Protein AF-A0A3D5I311-F1 (afdb_monomer)

Nearest PDB structures (foldseek):
  2cz8-assembly1_D  TM=6.555E-01  e=3.063E-01  Thermus thermophilus HB8
  2ux9-assembly1_C  TM=5.986E-01  e=2.225E-01  Thermus thermophilus HB8
  6r1e-assembly1_A  TM=6.465E-01  e=4.790E-01  Streptomyces coelicolor A3(2)
  2v19-assembly1_D  TM=6.090E-01  e=4.494E-01  Thermus thermophilus HB8

Solvent-accessible surface area (backbone atoms only — not comparable to full-atom values): 9498 Å² total; per-residue (Å²): 136,90,81,89,81,79,88,78,97,78,77,86,89,84,76,91,75,79,80,78,75,77,78,76,80,64,84,80,74,76,77,74,81,70,71,85,73,78,75,75,76,46,91,78,14,82,74,40,45,77,44,55,71,67,61,37,58,76,50,62,36,44,79,74,50,77,48,76,48,76,44,71,50,55,69,71,46,46,52,43,51,50,24,36,52,35,39,76,71,66,29,51,34,30,25,82,75,43,78,41,78,53,59,38,101,91,40,68,42,28,35,39,40,31,30,37,30,21,39,56,60,84,70,91,69,70,81,83,72,76,82,73,86,77,83,81,85,86,82,90,81,90,79,132

Radius of gyration: 29.09 Å; Cα contacts (8 Å, |Δi|>4): 169; chains: 1; bounding box: 53×120×39 Å

Secondary structure (DSSP, 8-state):
--------------------------------------PPPPTTTTT-EE--HHHHHHTTPEEEEEEEEEESS-HHHHHHHHHHHHHHTT-SEEEEEEEEE--BTTBTT-EEEEEEEEE-----S-------------------

Structure (mmCIF, N/CA/C/O backbone):
data_AF-A0A3D5I311-F1
#
_entry.id   AF-A0A3D5I311-F1
#
loop_
_atom_site.group_PDB
_atom_site.id
_atom_site.type_symbol
_atom_site.label_atom_id
_atom_site.label_alt_id
_atom_site.label_comp_id
_atom_site.label_asym_id
_atom_site.label_entity_id
_atom_site.label_seq_id
_atom_site.pdbx_PDB_ins_code
_atom_site.Cartn_x
_atom_site.Cartn_y
_atom_site.Cartn_z
_atom_site.occupancy
_atom_site.B_iso_or_equiv
_atom_site.auth_seq_id
_atom_site.auth_comp_id
_atom_site.auth_asym_id
_atom_site.auth_atom_id
_atom_site.pdbx_PDB_model_num
ATOM 1 N N . MET A 1 1 ? 9.560 -58.077 -1.252 1.00 37.25 1 MET A N 1
ATOM 2 C CA . MET A 1 1 ? 10.711 -58.638 -0.512 1.00 37.25 1 MET A CA 1
ATOM 3 C C . MET A 1 1 ? 10.864 -57.857 0.783 1.00 37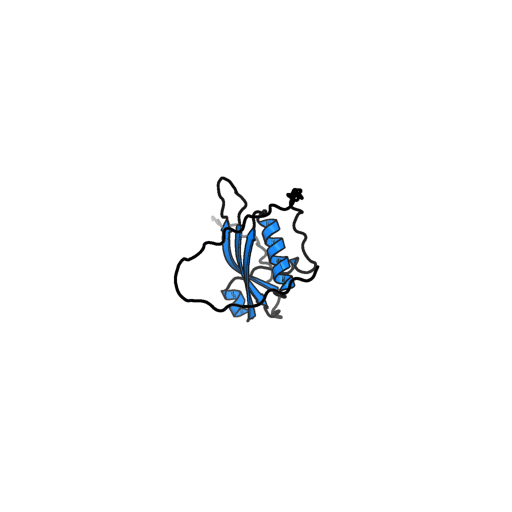.25 1 MET A C 1
ATOM 5 O O . MET A 1 1 ? 11.013 -56.646 0.725 1.00 37.25 1 MET A O 1
ATOM 9 N N . ARG A 1 2 ? 10.707 -58.522 1.931 1.00 37.66 2 ARG A N 1
ATOM 10 C CA . ARG A 1 2 ? 10.912 -57.944 3.266 1.00 37.66 2 ARG A CA 1
ATOM 11 C C . ARG A 1 2 ? 12.385 -58.108 3.625 1.00 37.66 2 ARG A C 1
ATOM 13 O O . ARG A 1 2 ? 12.865 -59.234 3.577 1.00 37.66 2 ARG A O 1
ATOM 20 N N . ILE A 1 3 ? 13.067 -57.031 3.998 1.00 46.50 3 ILE A N 1
ATOM 21 C CA . ILE A 1 3 ? 14.369 -57.115 4.663 1.00 46.50 3 ILE A CA 1
ATOM 22 C C . ILE A 1 3 ? 14.286 -56.238 5.908 1.00 46.50 3 ILE A C 1
ATOM 24 O O . ILE A 1 3 ? 14.269 -55.014 5.837 1.00 46.50 3 ILE A O 1
ATOM 28 N N . VAL A 1 4 ? 14.151 -56.917 7.042 1.00 45.00 4 VAL A N 1
ATOM 29 C CA . VAL A 1 4 ? 14.478 -56.410 8.371 1.00 45.00 4 VAL A CA 1
ATOM 30 C C . VAL A 1 4 ? 15.994 -56.533 8.489 1.00 45.00 4 VAL A C 1
ATOM 32 O O . VAL A 1 4 ? 16.507 -57.632 8.291 1.00 45.00 4 VAL A O 1
ATOM 35 N N . LEU A 1 5 ? 16.706 -55.455 8.820 1.00 48.00 5 LEU A N 1
ATOM 36 C CA . LEU A 1 5 ? 18.062 -55.574 9.349 1.00 48.00 5 LEU A CA 1
ATOM 37 C C . LEU A 1 5 ? 18.176 -54.758 10.633 1.00 48.00 5 LEU A C 1
ATOM 39 O O . LEU A 1 5 ? 17.943 -53.552 10.667 1.00 48.00 5 LEU A O 1
ATOM 43 N N . ALA A 1 6 ? 18.446 -55.503 11.694 1.00 45.69 6 ALA A N 1
ATOM 44 C CA . ALA A 1 6 ? 18.582 -55.058 13.058 1.00 45.69 6 ALA A CA 1
ATOM 45 C C . ALA A 1 6 ? 19.927 -54.358 13.292 1.00 45.69 6 ALA A C 1
ATOM 47 O O . ALA A 1 6 ? 20.931 -54.764 12.722 1.00 45.69 6 ALA A O 1
ATOM 48 N N . GLY A 1 7 ? 19.897 -53.376 14.197 1.00 44.91 7 GLY A N 1
ATOM 49 C CA . GLY A 1 7 ? 20.920 -53.089 15.207 1.00 44.91 7 GLY A CA 1
ATOM 50 C C . GLY A 1 7 ? 22.334 -52.719 14.753 1.00 44.91 7 GLY A C 1
ATOM 51 O O . GLY A 1 7 ? 23.030 -53.516 14.146 1.00 44.91 7 GLY A O 1
ATOM 52 N N . LEU A 1 8 ? 22.828 -51.576 15.236 1.00 49.62 8 LEU A N 1
ATOM 53 C CA . LEU A 1 8 ? 23.858 -51.559 16.288 1.00 49.62 8 LEU A CA 1
ATOM 54 C C . LEU A 1 8 ? 24.228 -50.118 16.656 1.00 49.62 8 LEU A C 1
ATOM 56 O O . LEU A 1 8 ? 24.684 -49.340 15.824 1.00 49.62 8 LEU A O 1
ATOM 60 N N . LEU A 1 9 ? 24.055 -49.794 17.940 1.00 49.88 9 LEU A N 1
ATOM 61 C CA . LEU A 1 9 ? 24.793 -48.722 18.597 1.00 49.88 9 LEU A CA 1
ATOM 62 C C . LEU A 1 9 ? 26.287 -49.082 18.608 1.00 49.88 9 LEU A C 1
ATOM 64 O O . LEU A 1 9 ? 26.685 -49.995 19.320 1.00 49.88 9 LEU A O 1
ATOM 68 N N . PHE A 1 10 ? 27.085 -48.321 17.872 1.00 50.47 10 PHE A N 1
ATOM 69 C CA . PHE A 1 10 ? 28.515 -48.044 18.056 1.00 50.47 10 PHE A CA 1
ATOM 70 C C . PHE A 1 10 ? 28.693 -46.695 17.346 1.00 50.47 10 PHE A C 1
ATOM 72 O O . PHE A 1 10 ? 28.194 -46.521 16.245 1.00 50.47 10 PHE A O 1
ATOM 79 N N . GLY A 1 11 ? 29.274 -45.636 17.877 1.00 45.12 11 GLY A N 1
ATOM 80 C CA . GLY A 1 11 ? 30.348 -45.465 18.834 1.00 45.12 11 GLY A CA 1
ATOM 81 C C . GLY A 1 11 ? 30.926 -44.087 18.485 1.00 45.12 11 GLY A C 1
ATOM 82 O O . GLY A 1 11 ? 30.891 -43.664 17.330 1.00 45.12 11 GLY A O 1
ATOM 83 N N . LEU A 1 12 ? 31.351 -43.340 19.495 1.00 48.84 12 LEU A N 1
ATOM 84 C CA . LEU A 1 12 ? 31.893 -41.993 19.363 1.00 48.84 12 LEU A CA 1
ATOM 85 C C . LEU A 1 12 ? 33.074 -41.894 18.374 1.00 48.84 12 L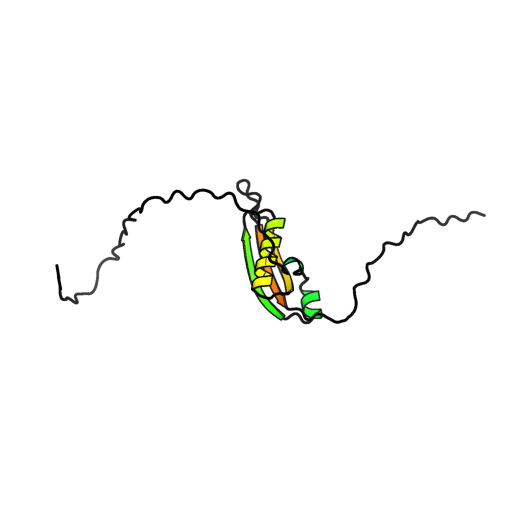EU A C 1
ATOM 87 O O . LEU A 1 12 ? 33.893 -42.801 18.294 1.00 48.84 12 LEU A O 1
ATOM 91 N N . LEU A 1 13 ? 33.201 -40.696 17.784 1.00 48.56 13 LEU A N 1
ATOM 92 C CA . LEU A 1 13 ? 34.406 -40.097 17.189 1.00 48.56 13 LEU A CA 1
ATOM 93 C C . LEU A 1 13 ? 34.878 -40.685 15.851 1.00 48.56 13 LEU A C 1
ATOM 95 O O . LEU A 1 13 ? 35.616 -41.660 15.806 1.00 48.56 13 LEU A O 1
ATOM 99 N N . THR A 1 14 ? 34.552 -39.991 14.758 1.00 48.12 14 THR A N 1
ATOM 100 C CA . THR A 1 14 ? 35.505 -39.382 13.800 1.00 48.12 14 THR A CA 1
ATOM 101 C C . THR A 1 14 ? 34.769 -38.999 12.511 1.00 48.12 14 THR A C 1
ATOM 103 O O . THR A 1 14 ? 34.091 -39.814 11.899 1.00 48.12 14 THR A O 1
ATOM 106 N N . GLY A 1 15 ? 34.927 -37.742 12.087 1.00 45.78 15 GLY A N 1
ATOM 107 C CA . GLY A 1 15 ? 34.565 -37.283 10.745 1.00 45.78 15 GLY A CA 1
ATOM 108 C C . GLY A 1 15 ? 33.158 -36.699 10.610 1.00 45.78 15 GLY A C 1
ATOM 109 O O . GLY A 1 15 ? 32.163 -37.415 10.588 1.00 45.78 15 GLY A O 1
ATOM 110 N N . CYS A 1 16 ? 33.085 -35.380 10.407 1.00 48.22 16 CYS A N 1
ATOM 111 C CA . CYS A 1 16 ? 32.001 -34.786 9.627 1.00 48.22 16 CYS A CA 1
ATOM 112 C C . CYS A 1 16 ? 32.040 -35.410 8.225 1.00 48.22 16 CYS A C 1
ATOM 114 O O . CYS A 1 16 ? 32.754 -34.927 7.349 1.00 48.22 16 CYS A O 1
ATOM 116 N N . GLN A 1 17 ? 31.302 -36.497 8.015 1.00 54.28 17 GLN A N 1
ATOM 117 C CA . GLN A 1 17 ? 30.993 -36.970 6.674 1.00 54.28 17 GLN A CA 1
ATOM 118 C C . GLN A 1 17 ? 30.030 -35.952 6.062 1.00 54.28 17 GLN A C 1
ATOM 120 O O . GLN A 1 17 ? 28.872 -35.842 6.465 1.00 54.28 17 GLN A O 1
ATOM 125 N N . VAL A 1 18 ? 30.535 -35.164 5.117 1.00 48.53 18 VAL A N 1
ATOM 126 C CA . VAL A 1 18 ? 29.702 -34.364 4.224 1.00 48.53 18 VAL A CA 1
ATOM 127 C C . VAL A 1 18 ? 28.930 -35.368 3.377 1.00 48.53 18 VAL A C 1
ATOM 129 O O . VAL A 1 18 ? 29.501 -36.025 2.510 1.00 48.53 18 VAL A O 1
ATOM 132 N N . ILE A 1 19 ? 27.643 -35.546 3.666 1.00 49.84 19 ILE A N 1
ATOM 133 C CA . ILE A 1 19 ? 26.766 -36.337 2.808 1.00 49.84 19 ILE A CA 1
ATOM 134 C C . ILE A 1 19 ? 26.594 -35.525 1.525 1.00 49.84 19 ILE A C 1
ATOM 136 O O . ILE A 1 19 ? 25.869 -34.531 1.493 1.00 49.84 19 ILE A O 1
ATOM 140 N N . LEU A 1 20 ? 27.312 -35.932 0.482 1.00 37.66 20 LEU A N 1
ATOM 141 C CA . LEU A 1 20 ? 27.111 -35.457 -0.877 1.00 37.66 20 LEU A CA 1
ATOM 142 C C . LEU A 1 20 ? 25.787 -36.063 -1.356 1.00 37.66 20 LEU A C 1
ATOM 144 O O . LEU A 1 20 ? 25.734 -37.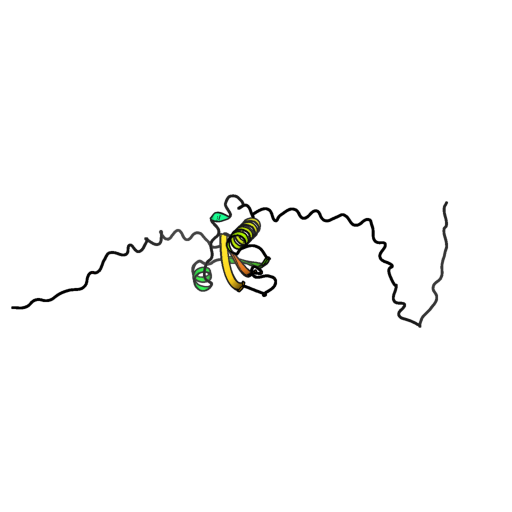202 -1.811 1.00 37.66 20 LEU A O 1
ATOM 148 N N . LEU A 1 21 ? 24.691 -35.330 -1.155 1.00 47.81 21 LEU A N 1
ATOM 149 C CA . LEU A 1 21 ? 23.434 -35.612 -1.836 1.00 47.81 21 LEU A CA 1
ATOM 150 C C . LEU A 1 21 ? 23.678 -35.333 -3.320 1.00 47.81 21 LEU A C 1
ATOM 152 O O . LEU A 1 21 ? 23.672 -34.183 -3.750 1.00 47.81 21 LEU A O 1
ATOM 156 N N . GLU A 1 22 ? 23.952 -36.388 -4.089 1.00 45.28 22 GLU A N 1
ATOM 157 C CA . GLU A 1 22 ? 23.817 -36.345 -5.540 1.00 45.28 22 GLU A CA 1
ATOM 158 C C . GLU A 1 22 ? 22.382 -35.917 -5.850 1.00 45.28 22 GLU A C 1
ATOM 160 O O . GLU A 1 22 ? 21.423 -36.663 -5.626 1.00 45.28 22 GLU A O 1
ATOM 165 N N . ASP A 1 23 ? 22.248 -34.681 -6.325 1.00 43.44 23 ASP A N 1
ATOM 166 C CA . ASP A 1 23 ? 21.013 -34.151 -6.873 1.00 43.44 23 ASP A CA 1
ATOM 167 C C . ASP A 1 23 ? 20.622 -35.056 -8.041 1.00 43.44 23 ASP A C 1
ATOM 169 O O . ASP A 1 23 ? 21.164 -34.981 -9.148 1.00 43.44 23 ASP A O 1
ATOM 173 N N . ARG A 1 24 ? 19.677 -35.964 -7.791 1.00 43.53 24 ARG A N 1
ATOM 174 C CA . ARG A 1 24 ? 18.932 -36.609 -8.862 1.00 43.53 24 ARG A CA 1
ATOM 175 C C . ARG A 1 24 ? 18.143 -35.503 -9.541 1.00 43.53 24 ARG A C 1
ATOM 177 O O . ARG A 1 24 ? 17.031 -35.187 -9.123 1.00 43.53 24 ARG A O 1
ATOM 184 N N . VAL A 1 25 ? 18.744 -34.923 -10.577 1.00 47.81 25 VAL A N 1
ATOM 185 C CA . VAL A 1 25 ? 18.098 -34.027 -11.531 1.00 47.81 25 VAL A CA 1
ATOM 186 C C . VAL A 1 25 ? 16.921 -34.795 -12.126 1.00 47.81 25 VAL A C 1
ATOM 188 O O . VAL A 1 25 ? 17.053 -35.560 -13.081 1.00 47.81 25 VAL A O 1
ATOM 191 N N . GLY A 1 26 ? 15.758 -34.632 -11.497 1.00 52.16 26 GLY A N 1
ATOM 192 C CA . GLY A 1 26 ? 14.478 -34.956 -12.099 1.00 52.16 26 GLY A CA 1
ATOM 193 C C . GLY A 1 26 ? 14.338 -34.185 -13.413 1.00 52.16 26 GLY A C 1
ATOM 194 O O . GLY A 1 26 ? 15.027 -33.180 -13.618 1.00 52.16 26 GLY A O 1
ATOM 195 N N . PRO A 1 27 ? 13.485 -34.654 -14.335 1.00 43.75 27 PRO A N 1
ATOM 196 C CA . PRO A 1 27 ? 13.367 -34.048 -15.650 1.00 43.75 27 PRO A CA 1
ATOM 197 C C . PRO A 1 27 ? 13.094 -32.555 -15.490 1.00 43.75 27 PRO A C 1
ATOM 199 O O . PRO A 1 27 ? 12.146 -32.160 -14.812 1.00 43.75 27 PRO A O 1
ATOM 202 N N . VAL A 1 28 ? 13.963 -31.746 -16.100 1.00 47.53 28 VAL A N 1
ATOM 203 C CA . VAL A 1 28 ? 13.828 -30.296 -16.210 1.00 47.53 28 VAL A CA 1
ATOM 204 C C . VAL A 1 28 ? 12.438 -30.017 -16.765 1.00 47.53 28 VAL A C 1
ATOM 206 O O . VAL A 1 28 ? 12.198 -30.126 -17.971 1.00 47.53 28 VAL A O 1
ATOM 209 N N . VAL A 1 29 ? 11.501 -29.676 -15.879 1.00 46.62 29 VAL A N 1
ATOM 210 C CA . VAL A 1 29 ? 10.257 -29.038 -16.280 1.00 46.62 29 VAL A CA 1
ATOM 211 C C . VAL A 1 29 ? 10.712 -27.718 -16.868 1.00 46.62 29 VAL A C 1
ATOM 213 O O . VAL A 1 29 ? 11.140 -26.818 -16.146 1.00 46.62 29 VAL A O 1
ATOM 216 N N . LYS A 1 30 ? 10.720 -27.646 -18.202 1.00 42.16 30 LYS A N 1
ATOM 217 C CA . LYS A 1 30 ? 10.907 -26.399 -18.932 1.00 42.16 30 LYS A CA 1
ATOM 218 C C . LYS A 1 30 ? 9.906 -25.423 -18.334 1.00 42.16 30 LYS A C 1
ATOM 220 O O . LYS A 1 30 ? 8.702 -25.584 -18.516 1.00 4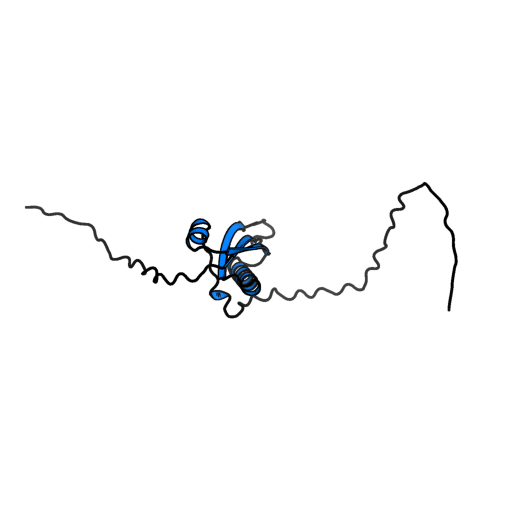2.16 30 LYS A O 1
ATOM 225 N N . SER A 1 31 ? 10.413 -24.473 -17.558 1.00 40.41 31 SER A N 1
ATOM 226 C CA . SER A 1 31 ? 9.619 -23.380 -17.030 1.00 40.41 31 SER A CA 1
ATOM 227 C C . SER A 1 31 ? 9.239 -22.540 -18.239 1.00 40.41 31 SER A C 1
ATOM 229 O O . SER A 1 31 ? 10.012 -21.704 -18.704 1.00 40.41 31 SER A O 1
ATOM 231 N N . THR A 1 32 ? 8.103 -22.879 -18.846 1.00 38.84 32 THR A N 1
ATOM 232 C CA . THR A 1 32 ? 7.461 -22.073 -19.872 1.00 38.84 32 THR A CA 1
ATOM 233 C C . THR A 1 32 ? 7.284 -20.698 -19.260 1.00 38.84 32 THR A C 1
ATOM 235 O O . THR A 1 32 ? 6.509 -20.526 -18.322 1.00 38.84 32 THR A O 1
ATOM 238 N N . THR A 1 33 ? 8.060 -19.736 -19.746 1.00 43.78 33 THR A N 1
ATOM 239 C CA . THR A 1 33 ? 7.934 -18.328 -19.398 1.00 43.78 33 THR A CA 1
ATOM 240 C C . THR A 1 33 ? 6.535 -17.869 -19.799 1.00 43.78 33 THR A C 1
ATOM 242 O O . THR A 1 33 ? 6.291 -17.494 -20.942 1.00 43.78 33 THR A O 1
ATOM 245 N N . ILE A 1 34 ? 5.594 -17.946 -18.859 1.00 50.50 34 ILE A N 1
ATOM 246 C CA . ILE A 1 34 ? 4.328 -17.226 -18.929 1.00 50.50 34 ILE A CA 1
ATOM 247 C C . ILE A 1 34 ? 4.737 -15.758 -18.840 1.00 50.50 34 ILE A C 1
ATOM 249 O O . ILE A 1 34 ? 5.329 -15.346 -17.840 1.00 50.50 34 ILE A O 1
ATOM 253 N N . ALA A 1 35 ? 4.509 -14.988 -19.905 1.00 55.03 35 ALA A N 1
ATOM 254 C CA . ALA A 1 35 ? 4.700 -13.542 -19.870 1.00 55.03 35 ALA A CA 1
ATOM 255 C C . ALA A 1 35 ? 4.031 -12.986 -18.598 1.00 55.03 35 ALA A C 1
ATOM 257 O O . ALA A 1 35 ? 2.940 -13.454 -18.258 1.00 55.03 35 ALA A O 1
ATOM 258 N N . PRO A 1 36 ? 4.660 -12.050 -17.863 1.00 60.22 36 PRO A N 1
ATOM 259 C CA . PRO A 1 36 ? 4.101 -11.565 -16.611 1.00 60.22 36 PRO A CA 1
ATOM 260 C C . PRO A 1 36 ? 2.719 -10.976 -16.890 1.00 60.22 36 PRO A C 1
ATOM 262 O O . PRO A 1 36 ? 2.580 -9.934 -17.524 1.00 60.22 36 PRO A O 1
ATOM 265 N N . THR A 1 37 ? 1.674 -11.677 -16.456 1.00 74.81 37 THR A N 1
ATOM 266 C CA . THR A 1 37 ? 0.305 -11.194 -16.585 1.00 74.81 37 THR A CA 1
ATOM 267 C C . THR A 1 37 ? 0.180 -9.946 -15.721 1.00 74.81 37 THR A C 1
ATOM 269 O O . THR A 1 37 ? 0.540 -9.978 -14.535 1.00 74.81 37 THR A O 1
ATOM 272 N N . LYS A 1 38 ? -0.295 -8.852 -16.322 1.00 86.00 38 LYS A N 1
ATOM 273 C CA . LYS A 1 38 ? -0.575 -7.575 -15.654 1.00 86.00 38 LYS A CA 1
ATOM 274 C C . LYS A 1 38 ? -1.299 -7.811 -14.326 1.00 86.00 38 LYS A C 1
ATOM 276 O O . LYS A 1 38 ? -2.224 -8.626 -14.269 1.00 86.00 38 LYS A O 1
ATOM 281 N N . VAL A 1 39 ? -0.892 -7.116 -13.264 1.00 90.38 39 VAL A N 1
ATOM 282 C CA . VAL A 1 39 ? -1.606 -7.201 -11.977 1.00 90.38 39 VAL A CA 1
ATOM 283 C C . VAL A 1 39 ? -3.026 -6.652 -12.142 1.00 90.38 39 VAL A C 1
ATOM 285 O O . VAL A 1 39 ? -3.217 -5.531 -12.611 1.00 90.38 39 VAL A O 1
ATOM 288 N N . VAL A 1 40 ? -4.024 -7.440 -11.741 1.00 93.69 40 VAL A N 1
ATOM 289 C CA . VAL A 1 40 ? -5.438 -7.040 -11.732 1.00 93.69 40 VAL A CA 1
ATOM 290 C C . VAL A 1 40 ? -5.815 -6.588 -10.323 1.00 93.69 40 VAL A C 1
ATOM 292 O O . VAL A 1 40 ? -5.480 -7.262 -9.347 1.00 93.69 40 VAL A O 1
ATOM 295 N N . ALA A 1 41 ? -6.484 -5.441 -10.206 1.00 95.38 41 ALA A N 1
ATOM 296 C CA . ALA A 1 41 ? -6.981 -4.944 -8.927 1.00 95.38 41 ALA A CA 1
ATOM 297 C C . ALA A 1 41 ? -8.110 -5.842 -8.400 1.00 95.38 41 ALA A C 1
ATOM 299 O O . ALA A 1 41 ? -8.990 -6.249 -9.159 1.00 95.38 41 ALA A O 1
ATOM 300 N N . ILE A 1 42 ? -8.080 -6.143 -7.103 1.00 96.31 42 ILE A N 1
ATOM 301 C CA . ILE A 1 42 ? -9.191 -6.797 -6.404 1.00 96.31 42 ILE A CA 1
ATOM 302 C C . ILE A 1 42 ? -10.269 -5.739 -6.148 1.00 96.31 42 ILE A C 1
ATOM 304 O O . ILE A 1 42 ? -9.938 -4.605 -5.808 1.00 96.31 42 ILE A O 1
ATOM 308 N N . GLU A 1 43 ? -11.541 -6.100 -6.290 1.00 96.12 43 GLU A N 1
ATOM 309 C CA . GLU A 1 43 ? -12.663 -5.200 -6.003 1.00 96.12 43 GLU A CA 1
ATOM 310 C C . GLU A 1 43 ? -12.566 -4.612 -4.582 1.00 96.12 43 GLU A C 1
ATOM 312 O O . GLU A 1 43 ? -12.359 -5.335 -3.606 1.00 96.12 43 GLU A O 1
ATOM 317 N N . GLY A 1 44 ? -12.666 -3.286 -4.460 1.00 92.56 44 GLY A N 1
ATOM 318 C CA . GLY A 1 44 ? -12.546 -2.566 -3.192 1.00 92.56 44 GLY A CA 1
ATOM 319 C C . GLY A 1 44 ? -11.106 -2.308 -2.733 1.00 92.56 44 GLY A C 1
ATOM 320 O O . GLY A 1 44 ? -10.902 -1.619 -1.729 1.00 92.56 44 GLY A O 1
ATOM 321 N N . SER A 1 45 ? -10.088 -2.829 -3.425 1.00 96.12 45 SER A N 1
ATOM 322 C CA . SER A 1 45 ? -8.679 -2.529 -3.120 1.00 96.12 45 SER A CA 1
ATOM 323 C C . SER A 1 45 ? -8.262 -1.133 -3.599 1.00 96.12 45 SER A C 1
ATOM 325 O O . SER A 1 45 ? -7.374 -0.512 -3.012 1.00 96.12 45 SER A O 1
ATOM 327 N N . GLU A 1 46 ? -8.934 -0.597 -4.616 1.00 95.12 46 GLU A N 1
ATOM 328 C CA . GLU A 1 46 ? -8.706 0.731 -5.190 1.00 95.12 46 GLU A CA 1
ATOM 329 C C . GLU A 1 46 ? -8.975 1.875 -4.204 1.00 95.12 46 GLU A C 1
ATOM 331 O O . GLU A 1 46 ? -8.362 2.935 -4.314 1.00 95.12 46 GLU A O 1
ATOM 336 N N . ALA A 1 47 ? -9.831 1.643 -3.204 1.00 94.88 47 ALA A N 1
ATOM 337 C CA . ALA A 1 47 ? -10.123 2.605 -2.145 1.00 94.88 47 ALA A CA 1
ATOM 338 C C . ALA A 1 47 ? -8.985 2.736 -1.112 1.00 94.88 47 ALA A C 1
ATOM 340 O O . ALA A 1 47 ? -9.011 3.647 -0.283 1.00 94.88 47 ALA A O 1
ATOM 341 N N . ILE A 1 48 ? -7.995 1.834 -1.131 1.00 96.62 48 ILE A N 1
ATOM 342 C CA . ILE A 1 48 ? -6.869 1.857 -0.194 1.00 96.62 48 ILE A CA 1
ATOM 343 C C . ILE A 1 48 ? -5.822 2.860 -0.679 1.00 96.62 48 ILE A C 1
ATOM 345 O O . ILE A 1 48 ? -5.142 2.671 -1.696 1.00 96.62 48 ILE A O 1
ATOM 349 N N . GLY A 1 49 ? -5.687 3.933 0.094 1.00 95.50 49 GLY A N 1
ATOM 350 C CA . GLY A 1 49 ? -4.741 5.013 -0.150 1.00 95.50 49 GLY A CA 1
ATOM 351 C C . GLY A 1 49 ? -3.494 4.947 0.727 1.00 95.50 49 GLY A C 1
ATOM 352 O O . GLY A 1 49 ? -3.339 4.082 1.594 1.00 95.50 49 GLY A O 1
ATOM 353 N N . PHE A 1 50 ? -2.614 5.921 0.513 1.00 96.75 50 PHE A N 1
ATOM 354 C CA 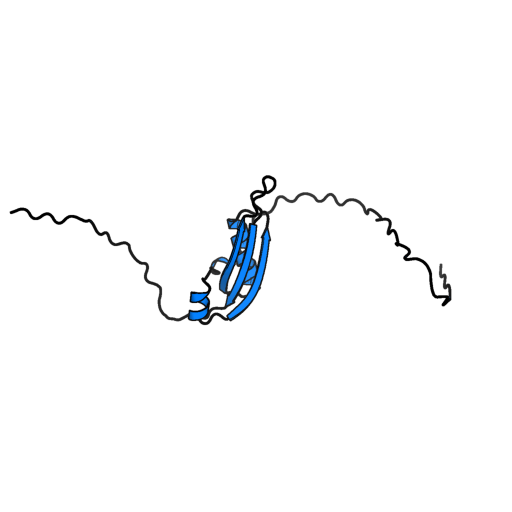. PHE A 1 50 ? -1.504 6.202 1.414 1.00 96.75 50 PHE A CA 1
ATOM 355 C C . PHE A 1 50 ? -1.885 7.317 2.390 1.00 96.75 50 PHE A C 1
ATOM 357 O O . PHE A 1 50 ? -2.625 8.231 2.036 1.00 96.75 50 PHE A O 1
ATOM 364 N N . ILE A 1 51 ? -1.379 7.238 3.616 1.00 96.88 51 ILE A N 1
ATOM 365 C CA . ILE A 1 51 ? -1.495 8.275 4.642 1.00 96.88 51 ILE A CA 1
ATOM 366 C C . ILE A 1 51 ? -0.117 8.517 5.249 1.00 96.88 51 ILE A C 1
ATOM 368 O O . ILE A 1 51 ? 0.664 7.579 5.402 1.00 96.88 51 ILE A O 1
ATOM 372 N N . ASP A 1 52 ? 0.207 9.760 5.588 1.00 96.44 52 ASP A N 1
ATOM 373 C CA . ASP A 1 52 ? 1.446 10.042 6.303 1.00 96.44 52 ASP A CA 1
ATOM 374 C C . ASP A 1 52 ? 1.355 9.600 7.778 1.00 96.44 52 ASP A C 1
ATOM 376 O O . ASP A 1 52 ? 0.274 9.418 8.350 1.00 96.44 52 ASP A O 1
ATOM 380 N N . GLN A 1 53 ? 2.516 9.420 8.408 1.00 96.06 53 GLN A N 1
ATOM 381 C CA . GLN A 1 53 ? 2.607 8.932 9.784 1.00 96.06 53 GLN A CA 1
ATOM 382 C C . GLN A 1 53 ? 1.870 9.846 10.776 1.00 96.06 53 GLN A C 1
ATOM 384 O O . GLN A 1 53 ? 1.200 9.334 11.674 1.00 96.06 53 GLN A O 1
ATOM 389 N N . ALA A 1 54 ? 1.957 11.170 10.625 1.00 95.69 54 ALA A N 1
ATOM 390 C CA . ALA A 1 54 ? 1.337 12.109 11.557 1.00 95.69 54 ALA A CA 1
ATOM 391 C C . ALA A 1 54 ? -0.192 12.075 11.432 1.00 95.69 54 ALA A C 1
ATOM 393 O O . ALA A 1 54 ? -0.888 11.889 12.433 1.00 95.69 54 ALA A O 1
ATOM 394 N N . SER A 1 55 ? -0.724 12.134 10.209 1.00 95.56 55 SER A N 1
ATOM 395 C CA . SER A 1 55 ? -2.166 12.006 9.964 1.00 95.56 55 SER A CA 1
ATOM 396 C C . SER A 1 55 ? -2.710 10.660 10.438 1.00 95.56 55 SER A C 1
ATOM 398 O O . SER A 1 55 ? -3.824 10.592 10.959 1.00 95.56 55 SER A O 1
ATOM 400 N N . SER A 1 56 ? -1.928 9.581 10.328 1.00 95.69 56 SER A N 1
ATOM 401 C CA . SER A 1 56 ? -2.339 8.276 10.852 1.00 95.69 56 SER A CA 1
ATOM 402 C C . SER A 1 56 ? -2.538 8.285 12.375 1.00 95.69 56 SER A C 1
ATOM 404 O O . SER A 1 56 ? -3.477 7.670 12.884 1.00 95.69 56 SER A O 1
ATOM 406 N N . GLN A 1 57 ? -1.698 9.025 13.102 1.00 94.19 57 GLN A N 1
ATOM 407 C CA . GLN A 1 57 ? -1.801 9.168 14.554 1.00 94.19 57 GLN A CA 1
ATOM 408 C C . GLN A 1 57 ? -2.992 10.052 14.933 1.00 94.19 57 GLN A C 1
ATOM 410 O O . GLN A 1 57 ? -3.778 9.670 15.799 1.00 94.19 57 GLN A O 1
ATOM 415 N N . LEU A 1 58 ? -3.177 11.180 14.237 1.00 94.81 58 LEU A N 1
ATOM 416 C CA . LEU A 1 58 ? -4.305 12.094 14.453 1.00 94.81 58 LEU A CA 1
ATOM 417 C C . LEU A 1 58 ? -5.659 11.422 14.190 1.00 94.81 58 LEU A C 1
ATOM 419 O O . LEU A 1 58 ? -6.610 11.626 14.941 1.00 94.81 58 LEU A O 1
ATOM 423 N N . ASN A 1 59 ? -5.735 10.563 13.173 1.00 91.88 59 ASN A N 1
ATOM 424 C CA . ASN A 1 59 ? -6.945 9.806 12.841 1.00 91.88 59 ASN A CA 1
ATOM 425 C C . ASN A 1 59 ? -7.151 8.563 13.728 1.00 91.88 59 ASN A C 1
ATOM 427 O O . ASN A 1 59 ? -8.085 7.786 13.502 1.00 91.88 59 ASN A O 1
ATOM 431 N N . GLY A 1 60 ? -6.282 8.342 14.723 1.00 94.06 60 GLY A N 1
ATOM 432 C CA . GLY A 1 60 ? -6.361 7.198 15.628 1.00 94.06 60 GLY A CA 1
ATOM 433 C C . GLY A 1 60 ? -6.284 5.858 14.893 1.00 94.06 60 GLY A C 1
ATOM 434 O O . GLY A 1 60 ? -7.014 4.920 15.232 1.00 94.06 60 GLY A O 1
ATOM 435 N N . CYS A 1 61 ? -5.461 5.774 13.844 1.00 96.44 61 CYS A N 1
ATOM 436 C CA . CYS A 1 61 ? -5.316 4.557 13.061 1.00 96.44 61 CYS A CA 1
ATOM 437 C C . CYS A 1 61 ? -4.600 3.470 13.868 1.00 96.44 61 CYS A C 1
ATOM 439 O O . CYS A 1 61 ? -3.587 3.707 14.525 1.00 96.44 61 CYS A O 1
ATOM 441 N N . ARG A 1 62 ? -5.106 2.239 13.785 1.00 96.94 62 ARG A N 1
ATOM 442 C CA . ARG A 1 62 ? -4.469 1.065 14.386 1.00 96.94 62 ARG A CA 1
ATOM 443 C C . ARG A 1 62 ? -3.520 0.427 13.378 1.00 96.94 62 ARG A C 1
ATOM 445 O O . ARG A 1 62 ? -3.966 0.017 12.307 1.00 96.94 62 ARG A O 1
ATOM 452 N N . GLN A 1 63 ? -2.249 0.267 13.738 1.00 96.62 63 GLN A N 1
ATOM 453 C CA . GLN A 1 63 ? -1.316 -0.530 12.942 1.00 96.62 63 GLN A CA 1
ATOM 454 C C . GLN A 1 63 ? -1.716 -2.009 12.959 1.00 96.62 63 GLN A C 1
ATOM 456 O O . GLN A 1 63 ? -2.041 -2.567 14.009 1.00 96.62 63 GLN A O 1
ATOM 461 N N . LEU A 1 64 ? -1.714 -2.629 11.781 1.00 97.31 64 LEU A N 1
ATOM 462 C CA . LEU A 1 64 ? -2.023 -4.044 11.591 1.00 97.31 64 LEU A CA 1
ATOM 463 C C . LEU A 1 64 ? -0.744 -4.859 11.412 1.00 97.31 64 LEU A C 1
ATOM 465 O O . LEU A 1 64 ? -0.526 -5.834 12.122 1.00 97.31 64 LEU A O 1
ATOM 469 N N . SER A 1 65 ? 0.100 -4.467 10.459 1.00 97.38 65 SER A N 1
ATOM 470 C CA . SER A 1 65 ? 1.365 -5.145 10.165 1.00 97.38 65 SER A CA 1
ATOM 471 C C . SER A 1 65 ? 2.268 -4.259 9.308 1.00 97.38 65 SER A C 1
ATOM 473 O O . SER A 1 65 ? 1.842 -3.212 8.824 1.00 97.38 65 SER A O 1
ATOM 475 N N . ARG A 1 66 ? 3.514 -4.686 9.102 1.00 98.00 66 ARG A N 1
ATOM 476 C CA . ARG A 1 66 ? 4.426 -4.094 8.122 1.00 98.00 66 ARG A CA 1
ATOM 477 C C . ARG A 1 66 ? 4.519 -5.000 6.903 1.00 98.00 66 ARG A C 1
ATOM 479 O O . ARG A 1 66 ? 4.858 -6.175 7.035 1.00 98.00 66 ARG A O 1
ATOM 486 N N . LEU A 1 67 ? 4.272 -4.446 5.723 1.00 97.50 67 LEU A N 1
ATOM 487 C CA . LEU A 1 67 ? 4.397 -5.141 4.449 1.00 97.50 67 LEU A CA 1
ATOM 488 C C . LEU A 1 67 ? 5.692 -4.723 3.752 1.00 97.50 67 LEU A C 1
ATOM 490 O O . LEU A 1 67 ? 5.965 -3.539 3.567 1.00 97.50 67 LEU A O 1
ATOM 494 N N . ARG A 1 68 ? 6.473 -5.718 3.328 1.00 97.00 68 ARG A N 1
ATOM 495 C CA . ARG A 1 68 ? 7.638 -5.537 2.461 1.00 97.00 68 ARG A CA 1
ATOM 496 C C . ARG A 1 68 ? 7.377 -6.211 1.119 1.00 97.00 68 ARG A C 1
ATOM 498 O O . ARG A 1 68 ? 7.194 -7.425 1.071 1.00 97.00 68 ARG A O 1
ATOM 505 N N . LEU A 1 69 ? 7.396 -5.433 0.043 1.00 94.38 69 LEU A N 1
ATOM 506 C CA . LEU A 1 69 ? 7.270 -5.904 -1.334 1.00 94.38 69 LEU A CA 1
ATOM 507 C C . LEU A 1 69 ? 8.563 -5.591 -2.089 1.00 94.38 69 LEU A C 1
ATOM 509 O O . LEU A 1 69 ? 9.056 -4.468 -2.068 1.00 94.38 69 LEU A O 1
ATOM 513 N N . THR A 1 70 ? 9.140 -6.595 -2.739 1.00 92.81 70 THR A N 1
ATOM 514 C CA . THR A 1 70 ? 10.217 -6.417 -3.719 1.00 92.81 70 THR A CA 1
ATOM 515 C C . THR A 1 70 ? 9.712 -6.985 -5.030 1.00 92.81 70 THR A C 1
ATOM 517 O O . THR A 1 70 ? 9.285 -8.137 -5.054 1.00 92.81 70 THR A O 1
ATOM 520 N N . THR A 1 71 ? 9.700 -6.176 -6.081 1.00 90.06 71 THR A N 1
ATOM 521 C CA . THR A 1 71 ? 9.103 -6.553 -7.365 1.00 90.06 71 THR A CA 1
ATOM 522 C C . THR A 1 71 ? 9.890 -5.940 -8.510 1.00 90.06 71 THR A C 1
ATOM 524 O O . T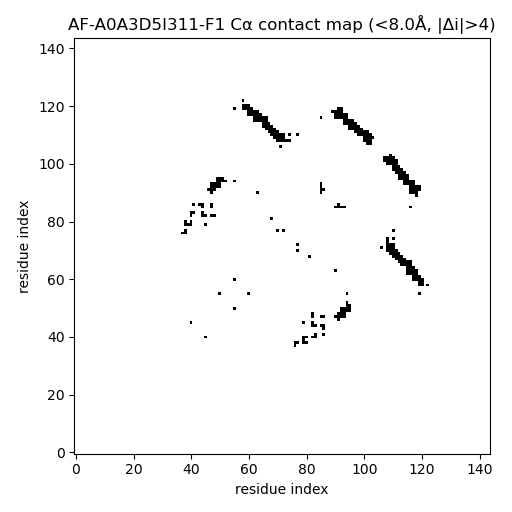HR A 1 71 ? 10.470 -4.872 -8.346 1.00 90.06 71 THR A O 1
ATOM 527 N N . SER A 1 72 ? 9.927 -6.639 -9.641 1.00 88.69 72 SER A N 1
ATOM 528 C CA . SER A 1 72 ? 10.525 -6.174 -10.896 1.00 88.69 72 SER A CA 1
ATOM 529 C C . SER A 1 72 ? 9.474 -5.624 -11.867 1.00 88.69 72 SER A C 1
ATOM 531 O O . SER A 1 72 ? 9.730 -5.566 -13.065 1.00 88.69 72 SER A O 1
ATOM 533 N N . ARG A 1 73 ? 8.251 -5.386 -11.379 1.00 86.06 73 ARG A N 1
ATOM 534 C CA . ARG A 1 73 ? 7.137 -4.849 -12.163 1.00 86.06 73 ARG A CA 1
ATOM 535 C C . ARG A 1 73 ? 7.201 -3.323 -12.194 1.00 86.06 73 ARG A C 1
ATOM 537 O O . ARG A 1 73 ? 7.688 -2.752 -11.217 1.00 86.06 73 ARG A O 1
ATOM 544 N N . PRO A 1 74 ? 6.583 -2.671 -13.193 1.00 88.31 74 PRO A N 1
ATOM 545 C CA . PRO A 1 74 ? 6.436 -1.224 -13.204 1.00 88.31 74 PRO A CA 1
ATOM 546 C C . PRO A 1 74 ? 5.815 -0.711 -11.905 1.00 88.31 74 PRO A C 1
ATOM 548 O O . PRO A 1 74 ? 4.941 -1.363 -11.323 1.00 88.31 74 PRO A O 1
ATOM 551 N N . PHE A 1 75 ? 6.228 0.483 -11.482 1.00 88.81 75 PHE A N 1
ATOM 552 C CA . PHE A 1 75 ? 5.763 1.116 -10.248 1.00 88.81 75 PHE A CA 1
ATOM 553 C C . PHE A 1 75 ? 4.234 1.074 -10.087 1.00 88.81 75 PHE A C 1
ATOM 555 O O . PHE A 1 75 ? 3.737 0.668 -9.039 1.00 88.81 75 PHE A O 1
ATOM 562 N N . GLU A 1 76 ? 3.482 1.406 -11.140 1.00 91.31 76 GLU A N 1
ATOM 563 C CA . GLU A 1 76 ? 2.013 1.409 -11.109 1.00 91.31 76 GLU A CA 1
ATOM 564 C C . GLU A 1 76 ? 1.420 0.020 -10.832 1.00 91.31 76 GLU A C 1
ATOM 566 O O . GLU A 1 76 ? 0.508 -0.128 -10.017 1.00 91.31 76 GLU A O 1
ATOM 571 N N . GLU A 1 77 ? 1.970 -1.033 -11.444 1.00 93.00 77 GLU A N 1
ATOM 572 C CA . GLU A 1 77 ? 1.543 -2.408 -11.165 1.00 93.00 77 GLU A CA 1
ATOM 573 C C . GLU A 1 77 ? 1.909 -2.840 -9.744 1.00 93.00 77 GLU A C 1
ATOM 575 O O . GLU A 1 77 ? 1.128 -3.526 -9.079 1.00 93.00 77 GLU A O 1
ATOM 580 N N . ALA A 1 78 ? 3.074 -2.416 -9.254 1.00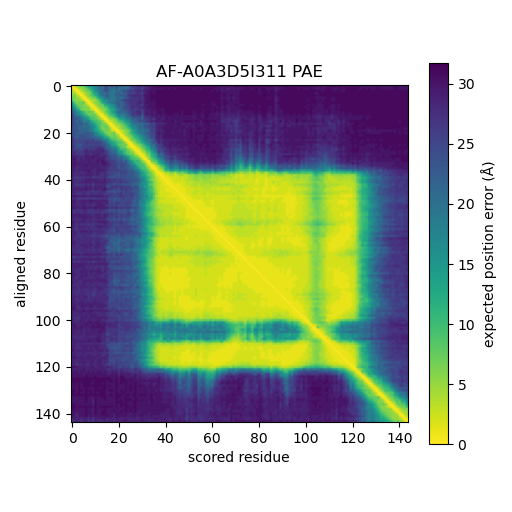 92.88 78 ALA A N 1
ATOM 581 C CA . ALA A 1 78 ? 3.494 -2.682 -7.887 1.00 92.88 78 ALA A CA 1
ATOM 582 C C . ALA A 1 78 ? 2.570 -2.010 -6.859 1.00 92.88 78 ALA A C 1
ATOM 584 O O . ALA A 1 78 ? 2.269 -2.601 -5.820 1.00 92.88 78 ALA A O 1
ATOM 585 N N . VAL A 1 79 ? 2.071 -0.805 -7.151 1.00 94.81 79 VAL A N 1
ATOM 586 C CA . VAL A 1 79 ? 1.083 -0.116 -6.308 1.00 94.81 79 VAL A CA 1
ATOM 587 C C . VAL A 1 79 ? -0.250 -0.867 -6.293 1.00 94.81 79 VAL A C 1
ATOM 589 O O . VAL A 1 79 ? -0.844 -1.018 -5.222 1.00 94.81 79 VAL A O 1
ATOM 592 N N . VAL A 1 80 ? -0.708 -1.394 -7.434 1.00 96.62 80 VAL A N 1
ATOM 593 C CA . VAL A 1 80 ? -1.903 -2.261 -7.475 1.00 96.62 80 VAL A CA 1
ATOM 594 C C . VAL A 1 80 ? -1.688 -3.511 -6.618 1.00 96.62 80 VAL A C 1
ATOM 596 O O . VAL A 1 80 ? -2.549 -3.873 -5.815 1.00 96.62 80 VAL A O 1
ATOM 599 N N . GLU A 1 81 ? -0.518 -4.142 -6.711 1.00 95.81 81 GLU A N 1
ATOM 600 C CA . GLU A 1 81 ? -0.185 -5.305 -5.887 1.00 95.81 81 GLU A CA 1
ATOM 601 C C . GLU A 1 81 ? -0.167 -4.975 -4.383 1.00 95.81 81 GLU A C 1
ATOM 603 O O . GLU A 1 81 ? -0.687 -5.749 -3.572 1.00 95.81 81 GLU A O 1
ATOM 608 N N . LEU A 1 82 ? 0.381 -3.818 -3.995 1.00 96.69 82 LEU A N 1
ATOM 609 C CA . LEU A 1 82 ? 0.351 -3.341 -2.609 1.00 96.69 82 LEU A CA 1
ATOM 610 C C . LEU A 1 82 ? -1.080 -3.175 -2.100 1.00 96.69 82 LEU A C 1
ATOM 612 O O . LEU A 1 82 ? -1.391 -3.661 -1.011 1.00 96.69 82 LEU A O 1
ATOM 616 N N . ARG A 1 83 ? -1.954 -2.540 -2.889 1.00 97.88 83 ARG A N 1
ATOM 617 C CA . ARG A 1 83 ? -3.370 -2.353 -2.541 1.00 97.88 83 ARG A CA 1
ATOM 618 C C . ARG A 1 83 ? -4.092 -3.682 -2.373 1.00 97.88 83 ARG A C 1
ATOM 620 O O . ARG A 1 83 ? -4.770 -3.874 -1.369 1.00 97.88 83 ARG A O 1
ATOM 627 N N . ASN A 1 84 ? -3.883 -4.630 -3.284 1.00 97.75 84 ASN A N 1
ATOM 628 C CA . ASN A 1 84 ? -4.455 -5.973 -3.178 1.00 97.75 84 ASN A CA 1
ATOM 629 C C . ASN A 1 84 ? -4.036 -6.664 -1.871 1.00 97.75 84 ASN A C 1
ATOM 631 O O . ASN A 1 84 ? -4.873 -7.197 -1.143 1.00 97.75 84 ASN A O 1
ATOM 635 N N . ARG A 1 85 ? -2.741 -6.621 -1.532 1.00 97.56 85 ARG A N 1
ATOM 636 C CA . ARG A 1 85 ? -2.225 -7.208 -0.283 1.00 97.56 85 ARG A CA 1
ATOM 637 C C . ARG A 1 85 ? -2.775 -6.497 0.953 1.00 97.56 85 ARG A C 1
ATOM 639 O O . ARG A 1 85 ? -3.143 -7.159 1.921 1.00 97.56 85 ARG A O 1
ATOM 646 N N . ALA A 1 86 ? -2.857 -5.170 0.921 1.00 97.69 86 ALA A N 1
ATOM 647 C CA . ALA A 1 86 ? -3.449 -4.377 1.991 1.00 97.69 86 ALA A CA 1
ATOM 648 C C . ALA A 1 86 ? -4.931 -4.733 2.197 1.00 97.69 86 ALA A C 1
ATOM 650 O O . ALA A 1 86 ? -5.352 -4.927 3.338 1.00 97.69 86 ALA A O 1
ATOM 651 N N . HIS A 1 87 ? -5.684 -4.909 1.108 1.00 97.62 87 HIS A N 1
ATOM 652 C CA . HIS A 1 87 ? -7.089 -5.311 1.130 1.00 97.62 87 HIS A CA 1
ATOM 653 C C . HIS A 1 87 ? -7.275 -6.698 1.752 1.00 97.62 87 HIS A C 1
ATOM 655 O O . HIS A 1 87 ? -8.069 -6.851 2.676 1.00 97.62 87 HIS A O 1
ATOM 661 N N . ILE A 1 88 ? -6.481 -7.688 1.329 1.00 97.31 88 ILE A N 1
ATOM 662 C CA . ILE A 1 88 ? -6.502 -9.052 1.894 1.00 97.31 88 ILE A CA 1
ATOM 663 C C . ILE A 1 88 ? -6.207 -9.036 3.402 1.00 97.31 88 ILE A C 1
ATOM 665 O O . ILE A 1 88 ? -6.802 -9.784 4.176 1.00 97.31 88 ILE A O 1
ATOM 669 N N . LEU A 1 89 ? -5.312 -8.149 3.840 1.00 96.69 89 LEU A N 1
ATOM 670 C CA . LEU A 1 89 ? -4.974 -7.956 5.254 1.00 96.69 89 LEU A CA 1
ATOM 671 C C . LEU A 1 89 ? -5.954 -7.022 5.984 1.00 96.69 89 LEU A C 1
ATOM 673 O O . LEU A 1 89 ? -5.738 -6.665 7.144 1.00 96.69 89 LEU A O 1
ATOM 677 N N . ASN A 1 90 ? -7.055 -6.663 5.325 1.00 96.12 90 ASN A N 1
ATOM 678 C CA . ASN A 1 90 ? -8.116 -5.788 5.795 1.00 96.12 90 ASN A CA 1
ATOM 679 C C . ASN A 1 90 ? -7.625 -4.419 6.316 1.00 96.12 90 ASN A C 1
ATOM 681 O O . ASN A 1 90 ? -8.206 -3.849 7.255 1.00 96.12 90 ASN A O 1
ATOM 685 N N . ALA A 1 91 ? -6.547 -3.897 5.737 1.00 97.44 91 ALA A N 1
ATOM 686 C CA . ALA A 1 91 ? -6.128 -2.515 5.914 1.00 97.44 91 ALA A CA 1
ATOM 687 C C . ALA A 1 91 ? -7.012 -1.592 5.066 1.00 97.44 91 ALA A C 1
ATOM 689 O O . ALA A 1 91 ? -7.545 -2.010 4.041 1.00 97.44 91 ALA A O 1
ATOM 690 N N . ASN A 1 92 ? -7.169 -0.337 5.487 1.00 96.56 92 ASN A N 1
ATOM 691 C CA . ASN A 1 92 ? -7.852 0.679 4.676 1.00 96.56 92 ASN A CA 1
ATOM 692 C C . ASN A 1 92 ? -6.940 1.843 4.279 1.00 96.56 92 ASN A C 1
ATOM 694 O O . ASN A 1 92 ? -7.298 2.587 3.377 1.00 96.56 92 ASN A O 1
ATOM 698 N N . MET A 1 93 ? -5.766 1.966 4.904 1.00 97.75 93 MET A N 1
ATOM 699 C CA . MET A 1 93 ? -4.716 2.905 4.521 1.00 97.75 93 MET A CA 1
ATOM 700 C C . MET A 1 93 ? -3.340 2.244 4.675 1.00 97.75 93 MET A C 1
ATOM 702 O O . MET A 1 93 ? -3.172 1.267 5.415 1.00 97.75 93 MET A O 1
ATOM 706 N N . MET A 1 94 ? -2.340 2.801 3.998 1.00 98.19 94 MET A N 1
ATOM 707 C CA . MET A 1 94 ? -0.938 2.390 4.088 1.00 98.19 94 MET A CA 1
ATOM 708 C C . MET A 1 94 ? -0.053 3.587 4.434 1.00 98.19 94 MET A C 1
ATOM 710 O O . MET A 1 94 ? -0.215 4.657 3.860 1.00 98.19 94 MET A O 1
ATOM 714 N N . ILE A 1 95 ? 0.920 3.413 5.321 1.00 98.12 95 ILE A N 1
ATOM 715 C CA . ILE A 1 95 ? 1.919 4.439 5.625 1.00 98.12 95 ILE A CA 1
ATOM 716 C C . ILE A 1 95 ? 3.211 4.084 4.892 1.00 98.12 95 ILE A C 1
ATOM 718 O O . ILE A 1 95 ? 3.754 3.001 5.128 1.00 98.12 95 ILE A O 1
ATOM 722 N N . PRO A 1 96 ? 3.732 4.946 4.005 1.00 97.38 96 PRO A N 1
ATOM 723 C CA . PRO A 1 96 ? 4.999 4.682 3.346 1.00 97.38 96 PRO A CA 1
ATOM 724 C C . PRO A 1 96 ? 6.149 4.801 4.354 1.00 97.38 96 PRO A C 1
ATOM 726 O O . PRO A 1 96 ? 6.386 5.865 4.916 1.00 97.38 96 PRO A O 1
ATOM 729 N N . VAL A 1 97 ? 6.882 3.707 4.569 1.00 97.50 97 VAL A N 1
ATOM 730 C CA . VAL A 1 97 ? 8.095 3.695 5.408 1.00 97.50 97 VAL A CA 1
ATOM 731 C C . VAL A 1 97 ? 9.333 3.858 4.534 1.00 97.50 97 VAL A C 1
ATOM 733 O O . VAL A 1 97 ? 10.259 4.592 4.868 1.00 97.50 97 VAL A O 1
ATOM 736 N N . MET A 1 98 ? 9.369 3.148 3.407 1.00 94.69 98 MET A N 1
ATOM 737 C CA . MET A 1 98 ? 10.465 3.217 2.451 1.00 94.69 98 MET A CA 1
ATOM 738 C C . MET A 1 98 ? 9.971 2.812 1.070 1.00 94.69 98 MET A C 1
ATOM 740 O O . MET A 1 98 ? 9.433 1.723 0.899 1.00 94.69 98 MET A O 1
ATOM 744 N N . ILE A 1 99 ? 10.221 3.654 0.077 1.00 92.75 99 ILE A N 1
ATOM 745 C CA . ILE A 1 99 ? 10.029 3.321 -1.332 1.00 92.75 99 ILE A CA 1
ATOM 746 C C . ILE A 1 99 ? 11.362 3.597 -2.013 1.00 92.75 99 ILE A C 1
ATOM 748 O O . ILE A 1 99 ? 11.893 4.702 -1.918 1.00 92.75 99 ILE A O 1
ATOM 752 N N . LYS A 1 100 ? 11.956 2.567 -2.610 1.00 90.81 100 LYS A N 1
ATOM 753 C CA . LYS A 1 100 ? 13.252 2.658 -3.284 1.00 90.81 100 LYS A CA 1
ATOM 754 C C . LYS A 1 100 ? 13.165 2.027 -4.654 1.00 90.81 100 LYS A C 1
ATOM 756 O O . LYS A 1 100 ? 12.830 0.850 -4.773 1.00 90.81 100 LYS A O 1
ATOM 761 N N . GLU A 1 101 ? 13.579 2.778 -5.656 1.00 84.06 101 GLU A N 1
ATOM 762 C CA . GLU A 1 101 ? 13.925 2.225 -6.954 1.00 84.06 101 GLU A CA 1
ATOM 763 C C . GLU A 1 101 ? 15.335 1.646 -6.842 1.00 84.06 101 GLU A C 1
ATOM 765 O O . GLU A 1 101 ? 16.330 2.356 -6.710 1.00 84.06 101 GLU A O 1
ATOM 770 N N . LYS A 1 102 ? 15.428 0.320 -6.815 1.00 69.00 102 LYS A N 1
ATOM 771 C CA . LYS A 1 102 ? 16.685 -0.414 -6.956 1.00 69.00 102 LYS A CA 1
ATOM 772 C C . LYS A 1 102 ? 16.984 -0.583 -8.444 1.00 69.00 102 LYS A C 1
ATOM 774 O O . LYS A 1 102 ? 17.146 -1.704 -8.918 1.00 69.00 102 LYS A O 1
ATOM 779 N N . GLY A 1 103 ? 17.057 0.524 -9.177 1.00 63.94 103 GLY A N 1
ATOM 780 C CA . GLY A 1 103 ? 17.522 0.497 -10.556 1.00 63.94 103 GLY A CA 1
ATOM 781 C C . GLY A 1 103 ? 18.944 -0.064 -10.594 1.00 63.94 103 GLY A C 1
ATOM 782 O O . GLY A 1 103 ? 19.874 0.521 -10.042 1.00 63.94 103 GLY A O 1
ATOM 783 N N . SER A 1 104 ? 19.120 -1.228 -11.212 1.00 60.81 104 SER A N 1
ATOM 784 C CA . SER A 1 104 ? 20.428 -1.688 -11.681 1.00 60.81 104 SER A CA 1
ATOM 785 C C . SER A 1 104 ? 20.447 -1.530 -13.196 1.00 60.81 104 SER A C 1
ATOM 787 O O . SER A 1 104 ? 19.413 -1.729 -13.826 1.00 60.81 104 SER A O 1
ATOM 789 N N . TYR A 1 105 ? 21.608 -1.267 -13.807 1.00 58.62 105 TYR A N 1
ATOM 790 C CA . TYR A 1 105 ? 21.751 -1.256 -15.274 1.00 58.62 105 TYR A CA 1
ATOM 791 C C . TYR A 1 105 ? 21.180 -2.520 -15.945 1.00 58.62 105 TYR A C 1
ATOM 793 O O . TYR A 1 105 ? 20.778 -2.473 -17.101 1.00 58.62 105 TYR A O 1
ATOM 801 N N . LYS A 1 106 ? 21.122 -3.647 -15.221 1.00 62.28 106 LYS A N 1
ATOM 802 C CA . LYS A 1 106 ? 20.532 -4.906 -15.700 1.00 62.28 106 LYS A CA 1
ATOM 803 C C . LYS A 1 106 ? 19.036 -5.065 -15.393 1.00 62.28 106 LYS A C 1
ATOM 805 O O . LYS A 1 106 ? 18.384 -5.874 -16.042 1.00 62.28 106 LYS A O 1
ATOM 810 N N . HIS A 1 107 ? 18.502 -4.325 -14.420 1.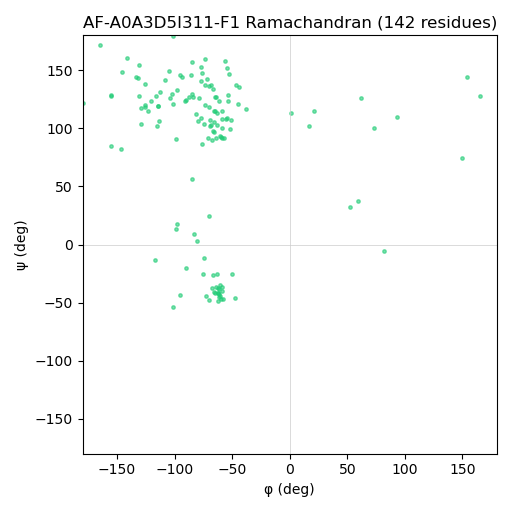00 60.25 107 HIS A N 1
ATOM 811 C CA . HIS A 1 107 ? 17.116 -4.417 -13.948 1.00 60.25 107 HIS A CA 1
ATOM 812 C C . HIS A 1 107 ? 16.607 -3.032 -13.509 1.00 60.25 107 HIS A C 1
ATOM 814 O O . HIS A 1 107 ? 16.660 -2.714 -12.315 1.00 60.25 107 HIS A O 1
ATOM 820 N N . PRO A 1 108 ? 16.155 -2.191 -14.453 1.00 65.06 108 PRO A N 1
ATOM 821 C CA . PRO A 1 108 ? 15.709 -0.831 -14.150 1.00 65.06 108 PRO A CA 1
ATOM 822 C C . PRO A 1 108 ? 14.434 -0.789 -13.288 1.00 65.06 108 PRO A C 1
ATOM 824 O O . PRO A 1 108 ? 14.265 0.144 -12.517 1.00 65.06 108 PRO A O 1
ATOM 827 N N . GLU A 1 109 ? 13.591 -1.824 -13.343 1.00 68.50 109 GLU A N 1
ATOM 828 C CA . GLU A 1 109 ? 12.267 -1.857 -12.690 1.00 68.50 109 GLU A CA 1
ATOM 829 C C . GLU A 1 109 ? 12.242 -2.580 -11.334 1.00 68.50 109 GLU A C 1
ATOM 831 O O . GLU A 1 109 ? 11.195 -3.000 -10.850 1.00 68.50 109 GLU A O 1
ATOM 836 N N . ASN A 1 110 ? 13.395 -2.793 -10.698 1.00 83.94 110 ASN A N 1
ATOM 837 C CA . ASN A 1 110 ? 13.408 -3.397 -9.369 1.00 83.94 110 ASN A CA 1
ATOM 838 C C . ASN A 1 110 ? 13.004 -2.358 -8.321 1.00 83.94 110 ASN A C 1
ATOM 840 O O . ASN A 1 110 ? 13.789 -1.485 -7.965 1.00 83.94 110 ASN A O 1
ATOM 844 N N . HIS A 1 111 ? 11.814 -2.490 -7.753 1.00 90.06 111 HIS A N 1
ATOM 845 C CA . HIS A 1 111 ? 11.315 -1.618 -6.697 1.00 90.06 111 HIS A CA 1
ATOM 846 C C . HIS A 1 111 ? 11.269 -2.350 -5.349 1.00 90.06 111 HIS A C 1
ATOM 848 O O . HIS A 1 111 ? 10.920 -3.530 -5.255 1.00 90.06 111 HIS A O 1
ATOM 854 N N . LEU A 1 112 ? 11.621 -1.637 -4.278 1.00 93.06 112 LEU A N 1
ATOM 855 C CA . LEU A 1 112 ? 11.441 -2.056 -2.891 1.00 93.06 112 LEU A CA 1
ATOM 856 C C . LEU A 1 112 ? 10.443 -1.117 -2.217 1.00 93.06 112 LEU A C 1
ATOM 858 O O . LEU A 1 112 ? 10.727 0.065 -2.042 1.00 93.06 112 LEU A O 1
ATOM 862 N N . PHE A 1 113 ? 9.337 -1.683 -1.755 1.00 95.62 113 PHE A N 1
ATOM 863 C CA . PHE A 1 113 ? 8.341 -1.006 -0.941 1.00 95.62 113 PHE A CA 1
ATOM 864 C C . PHE A 1 113 ? 8.343 -1.601 0.463 1.00 95.62 113 PHE A C 1
ATOM 866 O O . PHE A 1 113 ? 8.299 -2.820 0.644 1.00 95.62 113 PHE A O 1
ATOM 873 N N . ILE A 1 114 ? 8.381 -0.737 1.465 1.00 97.56 114 ILE A N 1
ATOM 874 C CA . ILE A 1 114 ? 8.127 -1.051 2.863 1.00 97.56 114 ILE A CA 1
ATOM 875 C C . ILE A 1 114 ? 7.043 -0.084 3.312 1.00 97.56 114 ILE A C 1
ATOM 877 O O . ILE A 1 114 ? 7.236 1.133 3.269 1.00 97.56 114 ILE A O 1
ATOM 881 N N . VAL A 1 115 ? 5.903 -0.628 3.715 1.00 98.12 115 VAL A N 1
ATOM 882 C CA . VAL A 1 115 ? 4.739 0.146 4.141 1.00 98.12 115 VAL A CA 1
ATOM 883 C C . VAL A 1 115 ? 4.186 -0.432 5.435 1.00 98.12 115 VAL A C 1
ATOM 885 O O . VAL A 1 115 ? 4.200 -1.649 5.629 1.00 98.12 115 VAL A O 1
ATOM 888 N N . ASP A 1 116 ? 3.687 0.423 6.317 1.00 98.38 116 ASP A N 1
ATOM 889 C CA . ASP 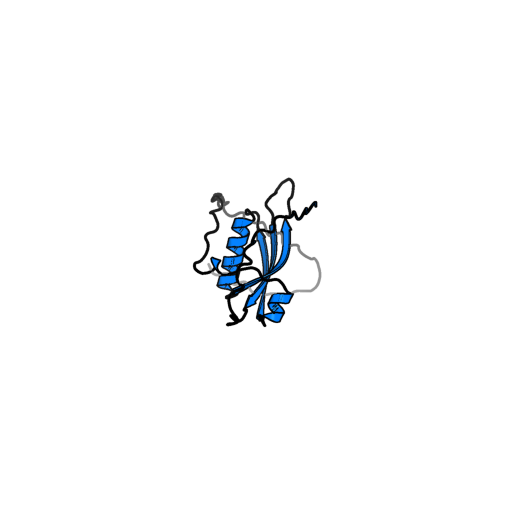A 1 116 ? 2.898 -0.011 7.464 1.00 98.38 116 ASP A CA 1
ATOM 890 C C . ASP A 1 116 ? 1.422 -0.029 7.079 1.00 98.38 116 ASP A C 1
ATOM 892 O O . ASP A 1 116 ? 0.859 0.962 6.621 1.00 98.38 116 ASP A O 1
ATOM 896 N N . LEU A 1 117 ? 0.788 -1.183 7.237 1.00 98.38 117 LEU A N 1
ATOM 897 C CA . LEU A 1 117 ? -0.628 -1.371 6.974 1.00 98.38 117 LEU A CA 1
ATOM 898 C C . LEU A 1 117 ? -1.414 -0.936 8.199 1.00 98.38 117 LEU A C 1
ATOM 900 O O . LEU A 1 117 ? -1.160 -1.425 9.306 1.00 98.38 117 LEU A O 1
ATOM 904 N N . VAL A 1 118 ? -2.382 -0.045 8.009 1.00 98.00 118 VAL A N 1
ATOM 905 C CA . VAL A 1 118 ? -3.165 0.501 9.116 1.00 98.00 118 VAL A CA 1
ATOM 906 C C . VAL A 1 118 ? -4.661 0.435 8.839 1.00 98.00 118 VAL A C 1
ATOM 908 O O . VAL A 1 118 ? -5.125 0.414 7.695 1.00 98.00 118 VAL A O 1
ATOM 911 N N . ARG A 1 119 ? -5.431 0.399 9.926 1.00 97.12 119 ARG A N 1
ATOM 912 C CA . ARG A 1 119 ? -6.876 0.584 9.909 1.00 97.12 119 ARG A CA 1
ATOM 913 C C . ARG A 1 119 ? -7.242 1.872 10.628 1.00 97.12 119 ARG A C 1
ATOM 915 O O . ARG A 1 119 ? -7.206 1.936 11.856 1.00 97.12 119 ARG A O 1
ATOM 922 N N . CYS A 1 120 ? -7.622 2.877 9.859 1.00 94.62 120 CYS A N 1
ATOM 923 C CA . CYS A 1 120 ? -8.141 4.144 10.350 1.00 94.62 120 CYS A CA 1
ATOM 924 C C . CYS A 1 120 ? -9.646 4.053 10.597 1.00 94.62 120 CYS A C 1
ATOM 926 O O . CYS A 1 120 ? -10.365 3.363 9.867 1.00 94.62 120 CYS A O 1
ATOM 928 N N . ARG A 1 121 ? -10.142 4.764 11.610 1.00 90.31 121 ARG A N 1
ATOM 929 C CA . ARG A 1 121 ? -11.585 4.998 11.728 1.00 90.31 121 ARG A CA 1
ATOM 930 C C . ARG A 1 121 ? -11.989 5.990 10.640 1.00 90.31 121 ARG A C 1
ATOM 932 O O . ARG A 1 121 ? -11.239 6.917 10.358 1.00 90.31 121 ARG A O 1
ATOM 939 N N . LYS A 1 122 ? -13.169 5.814 10.041 1.00 77.50 122 LYS A N 1
ATOM 940 C CA . LYS A 1 122 ? -13.772 6.879 9.235 1.00 77.50 122 LYS A CA 1
ATOM 941 C C . LYS A 1 122 ? -14.164 7.987 10.206 1.00 77.50 122 LYS A C 1
ATOM 943 O O . LYS A 1 122 ? -15.124 7.839 10.959 1.00 77.50 122 LYS A O 1
ATOM 948 N N . ASN A 1 123 ? -13.377 9.046 10.258 1.00 58.59 123 ASN A N 1
ATOM 949 C CA . ASN A 1 123 ? -13.752 10.268 10.937 1.00 58.59 123 ASN A CA 1
ATOM 950 C C . ASN A 1 123 ? -14.951 10.862 10.187 1.00 58.59 123 ASN A C 1
ATOM 952 O O . ASN A 1 123 ? -14.852 11.259 9.034 1.00 58.59 123 ASN A O 1
ATOM 956 N N . THR A 1 124 ? -16.110 10.921 10.841 1.00 41.72 124 THR A N 1
ATOM 957 C CA . THR A 1 124 ? -17.328 11.588 10.345 1.00 41.72 124 THR A CA 1
ATOM 958 C C . THR A 1 124 ? -17.194 13.120 10.338 1.00 41.72 124 THR A C 1
ATOM 960 O O . THR A 1 124 ? -18.185 13.841 10.425 1.00 41.72 124 THR A O 1
ATOM 963 N N . SER A 1 125 ? -15.970 13.643 10.258 1.00 39.72 125 SER A N 1
ATOM 964 C CA . SER A 1 125 ? -15.675 15.061 10.105 1.00 39.72 125 SER A CA 1
ATOM 965 C C . SER A 1 125 ? -15.401 15.331 8.629 1.00 39.72 125 SER A C 1
ATOM 967 O O . SER A 1 125 ? -14.281 15.146 8.171 1.00 39.72 125 SER A O 1
ATOM 969 N N . LYS A 1 126 ? -16.478 15.680 7.917 1.00 39.78 126 LYS A N 1
ATOM 970 C CA . LYS A 1 126 ? -16.557 16.429 6.652 1.00 39.78 126 LYS A CA 1
ATOM 971 C C . LYS A 1 126 ? -15.286 16.454 5.793 1.00 39.78 126 LYS A C 1
ATOM 973 O O . LYS A 1 126 ? -14.300 17.080 6.163 1.00 39.78 126 LYS A O 1
ATOM 978 N N . GLU A 1 127 ? -15.409 15.842 4.613 1.00 40.50 127 GLU A N 1
ATOM 979 C CA . GLU A 1 127 ? -14.982 16.385 3.319 1.00 40.50 127 GLU A CA 1
ATOM 980 C C . GLU A 1 127 ? -14.009 17.568 3.448 1.00 40.50 127 GLU A C 1
ATOM 982 O O . GLU A 1 127 ? -14.419 18.695 3.738 1.00 40.50 127 GLU A O 1
ATOM 987 N N . SER A 1 128 ? -12.717 17.316 3.234 1.00 41.16 128 SER A N 1
ATOM 988 C CA . SER A 1 128 ? -11.778 18.383 2.910 1.00 41.16 128 SER A CA 1
ATOM 989 C C . SER A 1 128 ? -12.267 19.013 1.612 1.00 41.16 128 SER A C 1
ATOM 991 O O . SER A 1 128 ? -11.960 18.524 0.528 1.00 41.16 128 SER A O 1
ATOM 993 N N . THR A 1 129 ? -13.066 20.071 1.744 1.00 35.91 129 THR A N 1
ATOM 994 C CA . THR A 1 129 ? -13.424 20.999 0.682 1.00 35.91 129 THR A CA 1
ATOM 995 C C . THR A 1 129 ? -12.199 21.221 -0.189 1.00 35.91 129 THR A C 1
ATOM 997 O O . THR A 1 129 ? -11.164 21.699 0.281 1.00 35.91 129 THR A O 1
ATOM 1000 N N . ALA A 1 130 ? -12.325 20.819 -1.449 1.00 37.78 130 ALA A N 1
ATOM 1001 C CA . ALA A 1 130 ? -11.392 21.143 -2.502 1.00 37.78 130 ALA A CA 1
ATOM 1002 C C . ALA A 1 130 ? -11.043 22.635 -2.414 1.00 37.78 130 ALA A C 1
ATOM 1004 O O . ALA A 1 130 ? -11.919 23.500 -2.483 1.00 37.78 130 ALA A O 1
ATOM 1005 N N . ILE A 1 131 ? -9.757 22.934 -2.238 1.00 44.38 131 ILE A N 1
ATOM 1006 C CA . ILE A 1 131 ? -9.230 24.278 -2.437 1.00 44.38 131 ILE A CA 1
ATOM 1007 C C . ILE A 1 131 ? -9.386 24.554 -3.934 1.00 44.38 131 ILE A C 1
ATOM 1009 O O . ILE A 1 131 ? -8.581 24.105 -4.745 1.00 44.38 131 ILE A O 1
ATOM 1013 N N . ASN A 1 132 ? -10.463 25.243 -4.307 1.00 38.94 132 ASN A N 1
ATOM 1014 C CA . ASN A 1 132 ? -10.570 25.894 -5.604 1.00 38.94 132 ASN A CA 1
ATOM 1015 C C . ASN A 1 132 ? -9.456 26.951 -5.691 1.00 38.94 132 ASN A C 1
ATOM 1017 O O . ASN A 1 132 ? -9.419 27.837 -4.833 1.00 38.94 132 ASN A O 1
ATOM 1021 N N . PRO A 1 133 ? -8.565 26.925 -6.698 1.00 42.06 133 PRO A N 1
ATOM 1022 C CA . PRO A 1 133 ? -7.669 28.041 -6.946 1.00 42.06 133 PRO A CA 1
ATOM 1023 C C . PRO A 1 133 ? -8.470 29.157 -7.628 1.00 42.06 133 PRO A C 1
ATOM 1025 O O . PRO A 1 133 ? -8.537 29.245 -8.852 1.00 42.06 133 PRO A O 1
ATOM 1028 N N . SER A 1 134 ? -9.117 30.014 -6.837 1.00 40.91 134 SER A N 1
ATOM 1029 C CA . SER A 1 134 ? -9.626 31.291 -7.333 1.00 40.91 134 SER A CA 1
ATOM 1030 C C . SER A 1 134 ? -8.451 32.251 -7.520 1.00 40.91 134 SER A C 1
ATOM 1032 O O . SER A 1 134 ? -7.892 32.764 -6.553 1.00 40.91 134 SER A O 1
ATOM 1034 N N . SER A 1 135 ? -8.077 32.426 -8.786 1.00 41.25 135 SER A N 1
ATOM 1035 C CA . SER A 1 135 ? -7.472 33.612 -9.401 1.00 41.25 135 SER A CA 1
ATOM 1036 C C . SER A 1 135 ? -7.204 34.812 -8.479 1.00 41.25 135 SER A C 1
ATOM 1038 O O . SER A 1 135 ? -8.133 35.519 -8.083 1.00 41.25 135 SER A O 1
ATOM 1040 N N . SER A 1 136 ? -5.931 35.132 -8.264 1.00 40.28 136 SER A N 1
ATOM 1041 C CA . SER A 1 136 ? -5.489 36.479 -7.904 1.00 40.28 136 SER A CA 1
ATOM 1042 C C . SER A 1 136 ? -4.615 37.036 -9.032 1.00 40.28 136 SER A C 1
ATOM 1044 O O . SER A 1 136 ? -3.452 36.676 -9.198 1.00 40.28 136 SER A O 1
ATOM 1046 N N . SER A 1 137 ? -5.207 37.907 -9.848 1.00 44.16 137 SER A N 1
ATOM 1047 C CA . SER A 1 137 ? -4.471 38.814 -10.732 1.00 44.16 137 SER A CA 1
ATOM 1048 C C . SER A 1 137 ? -3.836 39.933 -9.892 1.00 44.16 137 SER A C 1
ATOM 1050 O O . SER A 1 137 ? -4.516 40.469 -9.016 1.00 44.16 137 SER A O 1
ATOM 1052 N N . PRO A 1 138 ? -2.576 40.330 -10.139 1.00 48.62 138 PRO A N 1
ATOM 1053 C CA . PRO A 1 138 ? -1.987 41.518 -9.533 1.00 48.62 138 PRO A CA 1
ATOM 1054 C C . PRO A 1 138 ? -2.161 42.738 -10.453 1.00 48.62 138 PRO A C 1
ATOM 1056 O O . PRO A 1 138 ? -2.045 42.611 -11.671 1.00 48.62 138 PRO A O 1
ATOM 1059 N N . GLY A 1 139 ? -2.374 43.926 -9.880 1.00 39.25 139 GLY A N 1
ATOM 1060 C CA . GLY A 1 139 ? -2.198 45.183 -10.617 1.00 39.25 139 GLY A CA 1
ATOM 1061 C C . GLY A 1 139 ? -3.100 46.326 -10.170 1.00 39.25 139 GLY A C 1
ATOM 1062 O O . GLY A 1 139 ? -4.036 46.678 -10.878 1.00 39.25 139 GLY A O 1
ATOM 1063 N N . GLY A 1 140 ? -2.794 46.919 -9.015 1.00 40.16 140 GLY A N 1
ATOM 1064 C CA . GLY A 1 140 ? -3.164 48.303 -8.724 1.00 40.16 140 GLY A CA 1
ATOM 1065 C C . GLY A 1 140 ? -2.101 49.237 -9.305 1.00 40.16 140 GLY A C 1
ATOM 1066 O O . GLY A 1 140 ? -0.910 49.006 -9.100 1.00 40.16 140 GLY A O 1
ATOM 1067 N N . LEU A 1 141 ? -2.539 50.241 -10.059 1.00 57.62 141 LEU A N 1
ATOM 1068 C CA . LEU A 1 141 ? -1.762 51.416 -10.452 1.00 57.62 141 LEU A CA 1
ATOM 1069 C C . LEU A 1 141 ? -2.764 52.540 -10.732 1.00 57.62 141 LEU A C 1
ATOM 1071 O O . LEU A 1 141 ? -3.246 52.736 -11.847 1.00 57.62 141 LEU A O 1
ATOM 1075 N N . ASP A 1 142 ? -3.130 53.216 -9.657 1.00 52.03 142 ASP A N 1
ATOM 1076 C CA . ASP A 1 142 ? -3.708 54.546 -9.624 1.00 52.03 142 ASP A CA 1
ATOM 1077 C C . ASP A 1 142 ? -2.611 55.574 -9.943 1.00 52.03 142 ASP A C 1
ATOM 1079 O O . ASP A 1 142 ? -1.604 55.664 -9.250 1.00 52.03 142 ASP A O 1
ATOM 1083 N N . ASN A 1 143 ? -2.795 56.345 -11.015 1.00 49.31 143 ASN A N 1
ATOM 1084 C CA . ASN A 1 143 ? -2.081 57.602 -11.227 1.00 49.31 143 ASN A CA 1
ATOM 1085 C C . ASN A 1 143 ? -3.137 58.694 -11.405 1.00 49.31 143 ASN A C 1
ATOM 1087 O O . ASN A 1 143 ? -3.924 58.646 -12.355 1.00 49.31 143 ASN A O 1
ATOM 1091 N N . GLY A 1 144 ? -3.160 59.627 -10.454 1.00 48.75 144 GLY A N 1
ATOM 1092 C CA . GLY A 1 144 ? -3.686 60.977 -10.640 1.00 48.75 144 GLY A CA 1
ATOM 1093 C C . GLY A 1 144 ? -2.597 61.920 -11.130 1.00 48.75 144 GLY A C 1
ATOM 1094 O O . GLY A 1 144 ? -1.406 61.544 -11.041 1.00 48.75 144 GLY A O 1
#

pLDDT: mean 72.96, std 24.04, range [35.91, 98.38]

Mean predicted aligned error: 17.34 Å

Sequence (144 aa):
MRIVLAGLLFGLLTGCQVILLEDRVGPVVKSTTIAPTKVVAIEGSEAIGFIDQASSQLNGCRQLSRLRLTTSRPFEEAVVELRNRAHILNANMMIPVMIKEKGSYKHPENHLFIVDLVRCRKNTSKESTAINPSSSSPGGLDNG

Foldseek 3Di:
DDDDDDDDDDDDDDDPPPPPPPPPPDPPPPPPPPPPDQQDADPPLVQEEEDEPVVCVVLVKAWQAKDKDWDLDAPVSVVSVVSNVLVVSVARYKYWPDWDQPQDVVRRRTIITIITGIHGDPDPPDDPPPPDPPDDDDDDDDDD